Protein AF-E5Y1U3-F1 (afdb_monomer)

Sequence (150 aa):
MNKLLQAVAAKTYQLCRTYPGGIRAMFAGMRERHGLSESSVYADLNPNNGQSTLRVWELVRVMEATGEHGPLRELANWFGYSLASAADEEPDAPTLEAEALQDYPPLVAFHEGCKLYRQGKITLAQLDELKDRAFKEVRETFCRTVKGDE

Foldseek 3Di:
DPPLLLVLLQVLQVLQQVAVVGVVVVLVVCCVVPVDDSVLLCLQSPSPNPPNPVDPVVSVSSCVRRVDCVSVQSVQVVVVHHDDDPVRDDQPDPDPVLSVCVVQVLVNQLVVLVVCVVVVNDDPVVSVVSVVSSVVVVVVVVVCVVVVVD

Structure (mmCIF, N/CA/C/O backbone):
data_AF-E5Y1U3-F1
#
_entry.id   AF-E5Y1U3-F1
#
loop_
_atom_site.group_PDB
_atom_site.id
_atom_site.type_symbol
_atom_site.label_atom_id
_atom_site.label_alt_id
_atom_site.label_comp_id
_atom_site.label_asym_id
_atom_site.label_entity_id
_atom_site.label_seq_id
_atom_site.pdbx_PDB_ins_code
_atom_site.Cartn_x
_atom_site.Cartn_y
_atom_site.Cartn_z
_atom_site.occupancy
_atom_site.B_iso_or_equiv
_atom_site.auth_seq_id
_atom_site.auth_comp_id
_atom_site.auth_asym_id
_atom_site.auth_atom_id
_atom_site.pdbx_PDB_model_num
ATOM 1 N N . MET A 1 1 ? 26.039 4.851 -9.940 1.00 53.12 1 MET A N 1
ATOM 2 C CA . MET A 1 1 ? 24.702 4.630 -10.530 1.00 53.12 1 MET A CA 1
ATOM 3 C C . MET A 1 1 ? 23.968 3.601 -9.683 1.00 53.12 1 MET A C 1
ATOM 5 O O . MET A 1 1 ? 24.611 2.653 -9.245 1.00 53.12 1 MET A O 1
ATOM 9 N N . ASN A 1 2 ? 22.685 3.810 -9.374 1.00 72.06 2 ASN A N 1
ATOM 10 C CA . ASN A 1 2 ? 21.914 2.864 -8.563 1.00 72.06 2 ASN A CA 1
ATOM 11 C C . ASN A 1 2 ? 21.749 1.548 -9.349 1.00 72.06 2 ASN A C 1
ATOM 13 O O . ASN A 1 2 ? 21.170 1.560 -10.435 1.00 72.06 2 ASN A O 1
ATOM 17 N N . LYS A 1 3 ? 22.278 0.433 -8.822 1.00 74.69 3 LYS A N 1
ATOM 18 C CA . LYS A 1 3 ? 22.233 -0.893 -9.470 1.00 74.69 3 LYS A CA 1
ATOM 19 C C . LYS A 1 3 ? 20.801 -1.326 -9.811 1.00 74.69 3 LYS A C 1
ATOM 21 O O . LYS A 1 3 ? 20.599 -1.984 -10.826 1.00 74.69 3 LYS A O 1
ATOM 26 N N . LEU A 1 4 ? 19.820 -0.892 -9.015 1.00 72.81 4 LEU A N 1
ATOM 27 C CA . LEU A 1 4 ? 18.399 -1.124 -9.269 1.00 72.81 4 LEU A CA 1
ATOM 28 C C . LEU A 1 4 ? 17.936 -0.471 -10.576 1.00 72.81 4 LEU A C 1
ATOM 30 O O . LEU A 1 4 ? 17.355 -1.139 -11.423 1.00 72.81 4 LEU A O 1
ATOM 34 N N . LEU A 1 5 ? 18.234 0.817 -10.776 1.00 71.38 5 LEU A N 1
ATOM 35 C CA . LEU A 1 5 ? 17.814 1.543 -11.982 1.00 71.38 5 LEU A CA 1
ATOM 36 C C . LEU A 1 5 ? 18.418 0.927 -13.249 1.00 71.38 5 LEU A C 1
ATOM 38 O O . LEU A 1 5 ? 17.738 0.832 -14.263 1.00 71.38 5 LEU A O 1
ATOM 42 N N . GLN A 1 6 ? 19.659 0.436 -13.177 1.00 74.56 6 GLN A N 1
ATOM 43 C CA . GLN A 1 6 ? 20.291 -0.278 -14.291 1.00 74.56 6 GLN A CA 1
ATOM 44 C C . GLN A 1 6 ? 19.600 -1.608 -14.596 1.00 74.56 6 GLN A C 1
ATOM 46 O O . GLN A 1 6 ? 19.361 -1.913 -15.763 1.00 74.56 6 GLN A O 1
ATOM 51 N N . ALA A 1 7 ? 19.270 -2.395 -13.567 1.00 75.50 7 ALA A N 1
ATOM 52 C CA . ALA A 1 7 ? 18.578 -3.672 -13.732 1.00 75.50 7 ALA A CA 1
ATOM 53 C C . ALA A 1 7 ? 17.176 -3.477 -14.333 1.00 75.50 7 ALA A C 1
ATOM 55 O O . ALA A 1 7 ? 16.795 -4.171 -15.279 1.00 75.50 7 ALA A O 1
ATOM 56 N N . VAL A 1 8 ? 16.444 -2.477 -13.839 1.00 75.19 8 VAL A N 1
ATOM 57 C CA . VAL A 1 8 ? 15.105 -2.122 -14.319 1.00 75.19 8 VAL A CA 1
ATOM 58 C C . VAL A 1 8 ? 15.158 -1.597 -15.757 1.00 75.19 8 VAL A C 1
ATOM 60 O O . VAL A 1 8 ? 14.406 -2.080 -16.606 1.00 75.19 8 VAL A O 1
ATOM 63 N N . ALA A 1 9 ? 16.082 -0.684 -16.077 1.00 75.12 9 ALA A N 1
ATOM 64 C CA . ALA A 1 9 ? 16.275 -0.187 -17.440 1.00 75.12 9 ALA A CA 1
ATOM 65 C C . ALA A 1 9 ? 16.657 -1.318 -18.409 1.00 75.12 9 ALA A C 1
ATOM 67 O O . ALA A 1 9 ? 16.085 -1.422 -19.491 1.00 75.12 9 ALA A O 1
ATOM 68 N N . ALA A 1 10 ? 17.549 -2.229 -18.002 1.00 77.06 10 ALA A N 1
ATOM 69 C CA . ALA A 1 10 ? 17.970 -3.358 -18.829 1.00 77.06 10 ALA A CA 1
ATOM 70 C C . ALA A 1 10 ? 16.808 -4.303 -19.168 1.00 77.06 10 ALA A C 1
ATOM 72 O O . ALA A 1 10 ? 16.645 -4.680 -20.330 1.00 77.06 10 ALA A O 1
ATOM 73 N N . LYS A 1 11 ? 15.970 -4.652 -18.182 1.00 76.56 11 LYS A N 1
ATOM 74 C CA . LYS A 1 11 ? 14.775 -5.485 -18.403 1.00 76.56 11 LYS A CA 1
ATOM 75 C C . LYS A 1 11 ? 13.748 -4.782 -19.283 1.00 76.56 11 LYS A C 1
ATOM 77 O O . LYS A 1 11 ? 13.217 -5.384 -20.212 1.00 76.56 11 LYS A O 1
ATOM 82 N N . THR A 1 12 ? 13.521 -3.495 -19.043 1.00 75.44 12 THR A N 1
ATOM 83 C CA . THR A 1 12 ? 12.603 -2.673 -19.844 1.00 75.44 12 THR A CA 1
ATOM 84 C C . THR A 1 12 ? 13.060 -2.597 -21.304 1.00 75.44 12 THR A C 1
ATOM 86 O O . THR A 1 12 ? 12.268 -2.795 -22.226 1.00 75.44 12 THR A O 1
ATOM 89 N N . TYR A 1 13 ? 14.360 -2.403 -21.531 1.00 78.06 13 TYR A N 1
ATOM 90 C CA . TYR A 1 13 ? 14.958 -2.406 -22.863 1.00 78.06 13 TYR A CA 1
ATOM 91 C C . TYR A 1 13 ? 14.836 -3.769 -23.556 1.00 78.06 13 TYR A C 1
ATOM 93 O O . TYR A 1 13 ? 14.533 -3.831 -24.747 1.00 78.06 13 TYR A O 1
ATOM 101 N N . GLN A 1 14 ? 15.036 -4.873 -22.826 1.00 79.06 14 GLN A N 1
ATOM 102 C CA . GLN A 1 14 ? 14.841 -6.226 -23.358 1.00 79.06 14 GLN A CA 1
ATOM 103 C C . GLN A 1 14 ? 13.393 -6.467 -23.801 1.00 79.06 14 GLN A C 1
ATOM 105 O O . GLN A 1 14 ? 13.190 -6.982 -24.899 1.00 79.06 14 GLN A O 1
ATOM 110 N N . LEU A 1 15 ? 12.405 -6.029 -23.017 1.00 77.88 15 LEU A N 1
ATOM 111 C CA . LEU A 1 15 ? 10.988 -6.129 -23.382 1.00 77.88 15 LEU A CA 1
ATOM 112 C C . LEU A 1 15 ? 10.638 -5.315 -24.628 1.00 77.88 15 LEU A C 1
ATOM 114 O O . LEU A 1 15 ? 9.888 -5.767 -25.486 1.00 77.88 15 LEU A O 1
ATOM 118 N N . CYS A 1 16 ? 11.245 -4.143 -24.810 1.00 75.94 16 CYS A N 1
ATOM 119 C CA . CYS A 1 16 ? 11.027 -3.377 -26.037 1.00 75.94 16 CYS A CA 1
ATOM 120 C C . CYS A 1 16 ? 11.484 -4.142 -27.295 1.00 75.94 16 CYS A C 1
ATOM 122 O O . CYS A 1 16 ? 10.975 -3.895 -28.386 1.00 75.94 16 CYS A O 1
ATOM 124 N N . ARG A 1 17 ? 12.426 -5.091 -27.170 1.00 78.38 17 ARG A N 1
ATOM 125 C CA . ARG A 1 17 ? 12.886 -5.926 -28.294 1.00 78.38 17 ARG A CA 1
ATOM 126 C C . ARG A 1 17 ? 11.926 -7.068 -28.627 1.00 78.38 17 ARG A C 1
ATOM 128 O O . ARG A 1 17 ? 11.990 -7.553 -29.752 1.00 78.38 17 ARG A O 1
ATOM 135 N N . THR A 1 18 ? 11.073 -7.490 -27.693 1.00 77.81 18 THR A N 1
ATOM 136 C CA . THR A 1 18 ? 10.080 -8.555 -27.916 1.00 77.81 18 THR A CA 1
ATOM 137 C C . THR A 1 18 ? 8.768 -8.029 -28.501 1.00 77.81 18 THR A C 1
ATOM 139 O O . THR A 1 18 ? 7.935 -8.824 -28.929 1.00 77.81 18 THR A O 1
ATOM 142 N N . TYR A 1 19 ? 8.595 -6.705 -28.576 1.00 77.25 19 TYR A N 1
ATOM 143 C CA . TYR A 1 19 ? 7.436 -6.068 -29.200 1.00 77.25 19 TYR A CA 1
ATOM 144 C C . TYR A 1 19 ? 7.289 -6.464 -30.687 1.00 77.25 19 TYR A C 1
ATOM 146 O O . TYR A 1 19 ? 8.301 -6.551 -31.394 1.00 77.25 19 TYR A O 1
ATOM 154 N N . PRO A 1 20 ? 6.063 -6.669 -31.212 1.00 70.25 20 PRO A N 1
ATOM 155 C CA . PRO A 1 20 ? 5.843 -6.926 -32.636 1.00 70.25 20 PRO A CA 1
ATOM 156 C C . PRO A 1 20 ? 6.420 -5.810 -33.5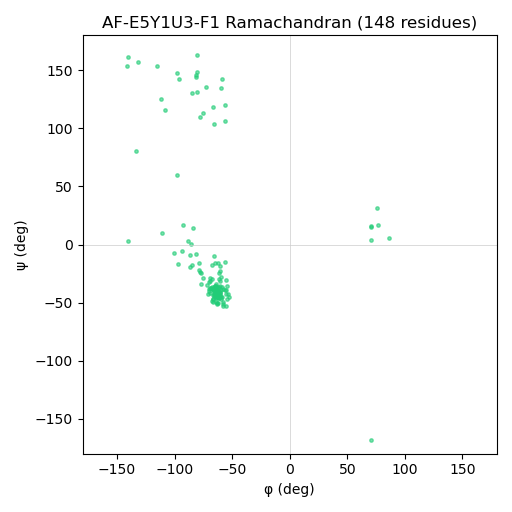24 1.00 70.25 20 PRO 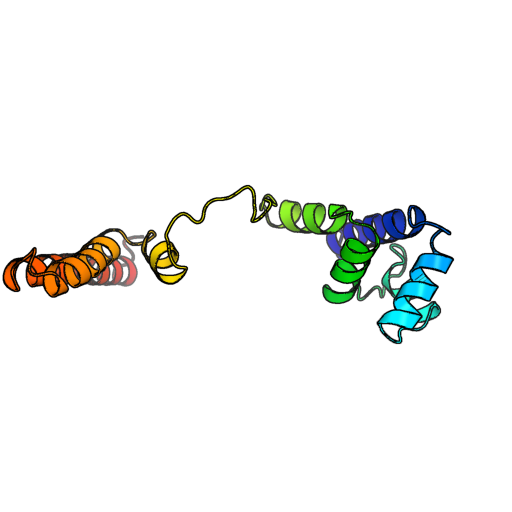A C 1
ATOM 158 O O . PRO A 1 20 ? 6.045 -4.648 -33.409 1.00 70.25 20 PRO A O 1
ATOM 161 N N . GLY A 1 21 ? 7.357 -6.150 -34.416 1.00 77.75 21 GLY A N 1
ATOM 162 C CA . GLY A 1 21 ? 8.111 -5.161 -35.210 1.00 77.75 21 GLY A CA 1
ATOM 163 C C . GLY A 1 21 ? 9.368 -4.609 -34.515 1.00 77.75 21 GLY A C 1
ATOM 164 O O . GLY A 1 21 ? 10.050 -3.731 -35.050 1.00 77.75 21 GLY A O 1
ATOM 165 N N . GLY A 1 22 ? 9.708 -5.151 -33.346 1.00 78.94 22 GLY A N 1
ATOM 166 C CA . GLY A 1 22 ? 10.915 -4.856 -32.588 1.00 78.94 22 GLY A CA 1
ATOM 167 C C . GLY A 1 22 ? 10.928 -3.465 -31.959 1.00 78.94 22 GLY A C 1
ATOM 168 O O . GLY A 1 22 ? 9.939 -2.732 -31.930 1.00 78.94 22 GLY A O 1
ATOM 169 N N . ILE A 1 23 ? 12.110 -3.078 -31.481 1.00 77.19 23 ILE A N 1
ATOM 170 C CA . ILE A 1 23 ? 12.295 -1.865 -30.678 1.00 77.19 23 ILE A CA 1
ATOM 171 C C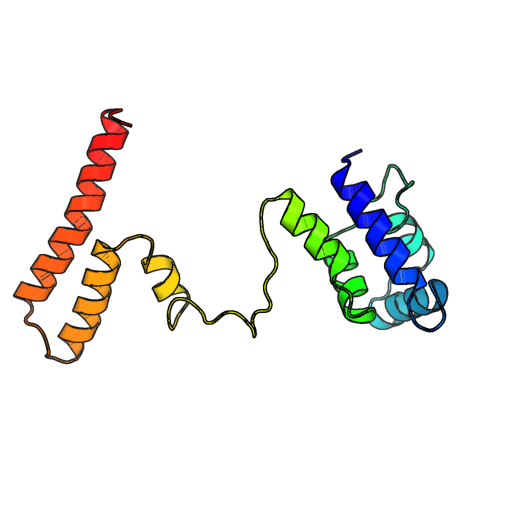 . ILE A 1 23 ? 11.900 -0.572 -31.410 1.00 77.19 23 ILE A C 1
ATOM 173 O O . ILE A 1 23 ? 11.384 0.353 -30.793 1.00 77.19 23 ILE A O 1
ATOM 177 N N . ARG A 1 24 ? 12.060 -0.520 -32.739 1.00 78.94 24 ARG A N 1
ATOM 178 C CA . ARG A 1 24 ? 11.653 0.643 -33.545 1.00 78.94 24 ARG A CA 1
ATOM 179 C C . ARG A 1 24 ? 10.136 0.792 -33.636 1.00 78.94 24 ARG A C 1
ATOM 181 O O . ARG A 1 24 ? 9.641 1.910 -33.558 1.00 78.94 24 ARG A O 1
ATOM 188 N N . ALA A 1 25 ? 9.402 -0.313 -33.775 1.00 79.62 25 ALA A N 1
ATOM 189 C CA . ALA A 1 25 ? 7.940 -0.281 -33.775 1.00 79.62 25 ALA A CA 1
ATOM 190 C C . ALA A 1 25 ? 7.400 0.139 -32.401 1.00 79.62 25 ALA A C 1
ATOM 192 O O . ALA A 1 25 ? 6.481 0.950 -32.321 1.00 79.62 25 ALA A O 1
ATOM 193 N N . MET A 1 26 ? 8.045 -0.324 -31.327 1.00 79.75 26 MET A N 1
ATOM 194 C CA . MET A 1 26 ? 7.741 0.114 -29.967 1.00 79.75 26 MET A CA 1
ATOM 195 C C . MET A 1 26 ? 7.943 1.628 -29.802 1.00 79.75 26 MET A C 1
ATOM 197 O O . MET A 1 26 ? 7.066 2.326 -29.297 1.00 79.75 26 MET A O 1
ATOM 201 N N . PHE A 1 27 ? 9.071 2.161 -30.277 1.00 79.50 27 PHE A N 1
ATOM 202 C CA . PHE A 1 27 ? 9.353 3.598 -30.209 1.00 79.50 27 PHE A CA 1
ATOM 203 C C . PHE A 1 27 ? 8.386 4.427 -31.057 1.00 79.50 27 PHE A C 1
ATOM 205 O O . PHE A 1 27 ? 7.946 5.489 -30.618 1.00 79.50 27 PHE A O 1
ATOM 212 N N . ALA A 1 28 ? 7.997 3.929 -32.233 1.00 76.25 28 ALA A N 1
ATOM 213 C CA . ALA A 1 28 ? 6.967 4.555 -33.054 1.00 76.25 28 ALA A CA 1
ATOM 214 C C . ALA A 1 28 ? 5.614 4.604 -32.324 1.00 76.25 28 ALA A C 1
ATOM 216 O O . ALA A 1 28 ? 4.994 5.665 -32.271 1.00 76.25 28 ALA A O 1
ATOM 217 N N . GLY A 1 29 ? 5.204 3.506 -31.680 1.00 75.50 29 GLY A N 1
ATOM 218 C CA . GLY A 1 29 ? 3.980 3.455 -30.878 1.00 75.50 29 GLY A CA 1
ATOM 219 C C . GLY A 1 29 ? 4.016 4.393 -29.667 1.00 75.50 29 GLY A C 1
ATOM 220 O O . GLY A 1 29 ? 3.030 5.069 -29.374 1.00 75.50 29 GLY A O 1
ATOM 221 N N . MET A 1 30 ? 5.165 4.511 -28.993 1.00 74.88 30 MET A N 1
ATOM 222 C CA . MET A 1 30 ? 5.348 5.482 -27.908 1.00 74.88 30 MET A CA 1
ATOM 223 C C . MET A 1 30 ? 5.272 6.928 -28.394 1.00 74.88 30 MET A C 1
ATOM 225 O O . MET A 1 30 ? 4.683 7.777 -27.722 1.00 74.88 30 MET A O 1
ATOM 229 N N . ARG A 1 31 ? 5.856 7.219 -29.560 1.00 76.12 31 ARG A N 1
ATOM 230 C CA . ARG A 1 31 ? 5.763 8.537 -30.187 1.00 76.12 31 ARG A CA 1
ATOM 231 C C . ARG A 1 31 ? 4.319 8.879 -30.535 1.00 76.12 31 ARG A C 1
ATOM 233 O O . ARG A 1 31 ? 3.878 9.983 -30.239 1.00 76.12 31 ARG A O 1
ATOM 240 N N . GLU A 1 32 ? 3.592 7.948 -31.140 1.00 73.94 32 GLU A N 1
ATOM 241 C CA . GLU A 1 32 ? 2.208 8.153 -31.571 1.00 73.94 32 GLU A CA 1
ATOM 242 C C . GLU A 1 32 ? 1.257 8.348 -30.385 1.00 73.94 32 GLU A C 1
ATOM 244 O O . GLU A 1 32 ? 0.479 9.298 -30.363 1.00 73.94 32 GLU A O 1
ATOM 249 N N . ARG A 1 33 ? 1.357 7.496 -29.360 1.00 71.06 33 ARG A N 1
ATOM 250 C CA . ARG A 1 33 ? 0.461 7.553 -28.194 1.00 71.06 33 ARG A CA 1
ATOM 251 C C . ARG A 1 33 ? 0.806 8.663 -27.212 1.00 71.06 33 ARG A C 1
ATOM 253 O O . ARG A 1 33 ? -0.050 9.064 -26.424 1.00 71.06 33 ARG A O 1
ATOM 260 N N . HIS A 1 34 ? 2.059 9.118 -27.193 1.00 68.69 34 HIS A N 1
ATOM 261 C CA . HIS A 1 34 ? 2.545 9.945 -26.093 1.00 68.69 34 HIS A CA 1
ATOM 262 C C . HIS A 1 34 ? 3.467 11.108 -26.472 1.00 68.69 34 HIS A C 1
ATOM 264 O O . HIS A 1 34 ? 3.958 11.793 -25.5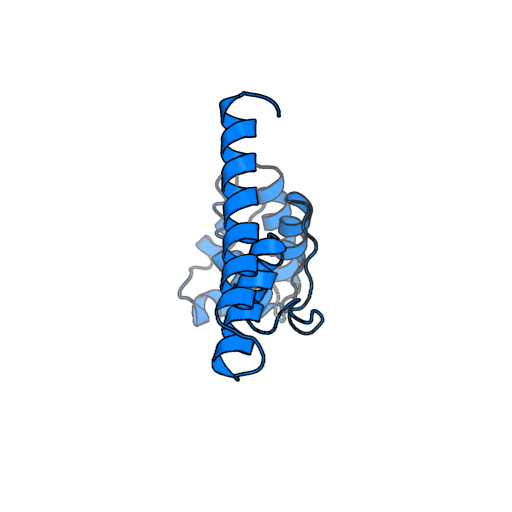75 1.00 68.69 34 HIS A O 1
ATOM 270 N N . GLY A 1 35 ? 3.725 11.340 -27.759 1.00 71.31 35 GLY A N 1
ATOM 271 C CA . GLY A 1 35 ? 4.490 12.495 -28.237 1.00 71.31 35 GLY A CA 1
ATOM 272 C C . GLY A 1 35 ? 5.987 12.470 -27.912 1.00 71.31 35 GLY A C 1
ATOM 273 O O . GLY A 1 35 ? 6.644 13.504 -28.005 1.00 71.31 35 GLY A O 1
ATOM 274 N N . LEU A 1 36 ? 6.543 11.319 -27.521 1.00 71.56 36 LEU A N 1
ATOM 275 C CA . LEU A 1 36 ? 7.964 11.186 -27.195 1.00 71.56 36 LEU A CA 1
ATOM 276 C C . LEU A 1 36 ? 8.828 11.025 -28.450 1.00 71.56 36 LEU A C 1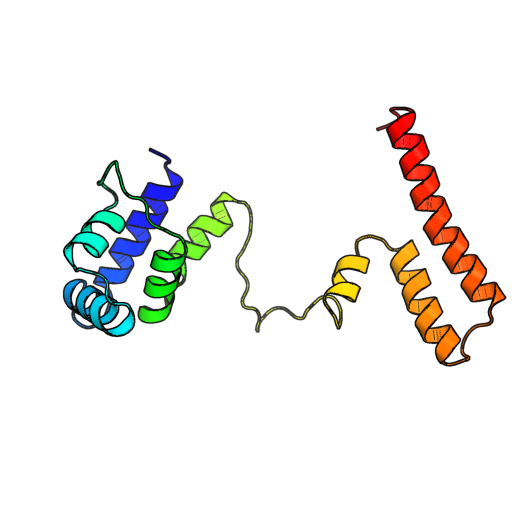
ATOM 278 O O . LEU A 1 36 ? 8.436 10.374 -29.417 1.00 71.56 36 LEU A O 1
ATOM 282 N N . SER A 1 37 ? 10.029 11.606 -28.427 1.00 74.50 37 SER A N 1
ATOM 283 C CA . SER A 1 37 ? 11.000 11.431 -29.510 1.00 74.50 37 SER A CA 1
ATOM 284 C C . SER A 1 37 ? 11.755 10.106 -29.364 1.00 74.50 37 SER A C 1
ATOM 286 O O . SER A 1 37 ? 12.044 9.668 -28.251 1.00 74.50 37 SER A O 1
ATOM 288 N N . GLU A 1 38 ? 12.109 9.479 -30.487 1.00 72.12 38 GLU A N 1
ATOM 289 C CA . GLU A 1 38 ? 12.828 8.197 -30.502 1.00 72.12 38 GLU A CA 1
ATOM 290 C C . GLU A 1 38 ? 14.183 8.275 -29.776 1.00 72.12 38 GLU A C 1
ATOM 292 O O . GLU A 1 38 ? 14.565 7.349 -29.063 1.00 72.12 38 GLU A O 1
ATOM 297 N N . SER A 1 39 ? 14.887 9.406 -29.895 1.00 74.50 39 SER A N 1
ATOM 298 C CA . SER A 1 39 ? 16.165 9.634 -29.216 1.00 74.50 39 SER A CA 1
ATOM 299 C C . SER A 1 39 ? 16.011 9.757 -27.701 1.00 74.50 39 SER A C 1
ATOM 301 O O . SER A 1 39 ? 16.857 9.238 -26.976 1.00 74.50 39 SER A O 1
ATOM 303 N N . SER A 1 40 ? 14.935 10.390 -27.220 1.00 71.81 40 SER A N 1
ATOM 304 C CA . SER A 1 40 ? 14.615 10.453 -25.787 1.00 71.81 40 SER A CA 1
ATOM 305 C C . SER A 1 40 ? 14.351 9.056 -25.236 1.00 71.81 40 SER A C 1
ATOM 307 O O . SER A 1 40 ? 15.013 8.633 -24.297 1.00 71.81 40 SER A O 1
ATOM 309 N N . VAL A 1 41 ? 13.475 8.293 -25.897 1.00 71.25 41 VAL A N 1
ATOM 310 C CA . VAL A 1 41 ? 13.134 6.929 -25.471 1.00 71.25 41 VAL A CA 1
ATOM 311 C C . VAL A 1 41 ? 14.370 6.023 -25.464 1.00 71.25 41 VAL A C 1
ATOM 313 O O . VAL A 1 41 ? 14.576 5.263 -24.521 1.00 71.25 41 VAL A O 1
ATOM 316 N N . TYR A 1 42 ? 15.238 6.119 -26.475 1.00 74.81 42 TYR A N 1
ATOM 317 C CA . TYR A 1 42 ? 16.484 5.354 -26.499 1.00 74.81 42 TYR A CA 1
ATOM 318 C C . TYR A 1 42 ? 17.443 5.759 -25.371 1.00 74.81 42 TYR A C 1
ATOM 320 O O . TYR A 1 42 ? 18.065 4.892 -24.762 1.00 74.81 42 T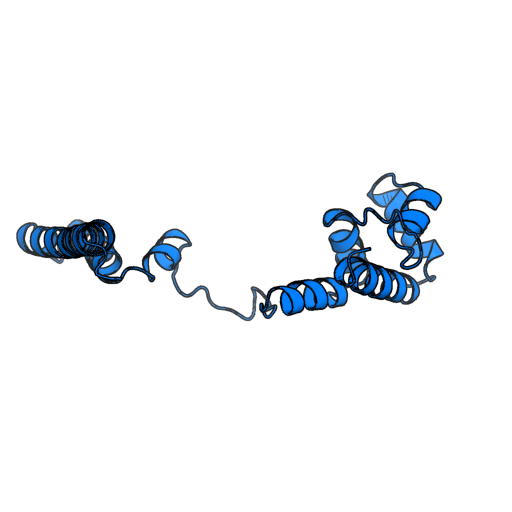YR A O 1
ATOM 328 N N . ALA A 1 43 ? 17.576 7.057 -25.085 1.00 73.62 43 ALA A N 1
ATOM 329 C CA . ALA A 1 43 ? 18.447 7.553 -24.023 1.00 73.62 43 ALA A CA 1
ATOM 330 C C . ALA A 1 43 ? 17.965 7.127 -22.630 1.00 73.62 43 ALA A C 1
ATOM 332 O O . ALA A 1 43 ? 18.798 6.741 -21.806 1.00 73.62 43 ALA A O 1
ATOM 333 N N . ASP A 1 44 ? 16.651 7.161 -22.401 1.00 70.00 44 ASP A N 1
ATOM 334 C CA . ASP A 1 44 ? 16.026 6.800 -21.130 1.00 70.00 44 ASP A CA 1
ATOM 335 C C . ASP A 1 44 ? 16.097 5.289 -20.889 1.00 70.00 44 ASP A C 1
ATOM 337 O O . ASP A 1 44 ? 16.459 4.851 -19.801 1.00 70.00 44 ASP A O 1
ATOM 341 N N . LEU A 1 45 ? 15.831 4.475 -21.917 1.00 70.12 45 LEU A N 1
ATOM 342 C CA . LEU A 1 45 ? 15.833 3.012 -21.808 1.00 70.12 45 LEU A CA 1
ATOM 343 C C . LEU A 1 45 ? 17.229 2.377 -21.895 1.00 70.12 45 LEU A C 1
ATOM 345 O O . LEU A 1 45 ? 17.355 1.169 -21.705 1.00 70.12 45 LEU A O 1
ATOM 349 N N . ASN A 1 46 ? 18.283 3.131 -22.212 1.00 72.00 46 ASN A N 1
ATOM 350 C CA . ASN A 1 46 ? 19.624 2.568 -22.355 1.00 72.00 46 ASN A CA 1
ATOM 351 C C . ASN A 1 46 ? 20.244 2.255 -20.976 1.00 72.00 46 ASN A C 1
ATOM 353 O O . ASN A 1 46 ? 20.631 3.180 -20.258 1.00 72.00 46 ASN A O 1
ATOM 357 N N . PRO A 1 47 ? 20.467 0.971 -20.625 1.00 64.31 47 PRO A N 1
ATOM 358 C CA . PRO A 1 47 ? 21.002 0.588 -19.313 1.00 64.31 47 PRO A CA 1
ATOM 359 C C . PRO A 1 47 ? 22.456 1.032 -19.082 1.00 64.31 47 PRO A C 1
ATOM 361 O O . PRO A 1 47 ? 22.925 1.070 -17.943 1.00 64.31 47 PRO A O 1
ATOM 364 N N . ASN A 1 48 ? 23.172 1.372 -20.158 1.00 68.38 48 ASN A N 1
ATOM 365 C CA . ASN A 1 48 ? 24.550 1.859 -20.118 1.00 68.38 48 ASN A CA 1
ATOM 366 C C . ASN A 1 48 ? 24.635 3.390 -20.088 1.00 68.38 48 ASN A C 1
ATOM 368 O O . ASN A 1 48 ? 25.731 3.937 -19.969 1.00 68.38 48 ASN A O 1
ATOM 372 N N . ASN A 1 49 ? 23.506 4.094 -20.209 1.00 66.44 49 ASN A N 1
ATOM 373 C CA . ASN A 1 49 ? 23.495 5.541 -20.108 1.00 66.44 49 ASN A CA 1
ATOM 374 C C . ASN A 1 49 ? 23.574 5.952 -18.630 1.00 66.44 49 ASN A C 1
ATOM 376 O O . ASN A 1 49 ? 22.622 5.792 -17.872 1.00 66.44 49 ASN A O 1
ATOM 380 N N . GLY A 1 50 ? 24.721 6.512 -18.231 1.00 54.94 50 GLY A N 1
ATOM 381 C CA . GLY A 1 50 ? 24.998 7.031 -16.884 1.00 54.94 50 GLY A CA 1
ATOM 382 C C . GLY A 1 50 ? 24.013 8.093 -16.377 1.00 54.94 50 GLY A C 1
ATOM 383 O O . GLY A 1 50 ? 24.000 8.396 -15.185 1.00 54.94 50 GLY A O 1
ATOM 384 N N . GLN A 1 51 ? 23.221 8.661 -17.289 1.00 57.38 51 GLN A N 1
ATOM 385 C CA . GLN A 1 51 ? 22.243 9.719 -17.051 1.00 57.38 51 GLN A CA 1
ATOM 386 C C . GLN A 1 51 ? 20.790 9.243 -17.200 1.00 57.38 51 GLN A C 1
ATOM 388 O O . GLN A 1 51 ? 19.896 10.080 -17.214 1.00 57.38 51 GLN A O 1
ATOM 393 N N . SER A 1 52 ? 20.540 7.932 -17.326 1.00 57.28 52 SER A N 1
ATOM 394 C CA . SER A 1 52 ? 19.186 7.381 -17.476 1.00 57.28 52 SER A CA 1
ATOM 395 C C . SER A 1 52 ? 18.293 7.823 -16.307 1.00 57.28 52 SER A C 1
ATOM 397 O O . SER A 1 52 ? 18.399 7.306 -15.189 1.00 57.28 52 SER A O 1
ATOM 399 N N . THR A 1 53 ? 17.382 8.755 -16.579 1.00 59.41 53 THR A N 1
ATOM 400 C CA . THR A 1 53 ? 16.279 9.140 -15.697 1.00 59.41 53 THR A CA 1
ATOM 401 C C . THR A 1 53 ? 15.030 8.411 -16.147 1.00 59.41 53 THR A C 1
ATOM 403 O O . THR A 1 53 ? 14.056 9.034 -16.548 1.00 59.41 53 THR A O 1
ATOM 406 N N . LEU A 1 54 ? 15.076 7.084 -16.128 1.00 62.91 54 LEU A N 1
ATOM 407 C CA . LEU A 1 54 ? 13.936 6.266 -16.501 1.00 62.91 54 LEU A CA 1
ATOM 408 C C . LEU A 1 54 ? 12.824 6.501 -15.474 1.00 62.91 54 LEU A C 1
ATOM 410 O O . LEU A 1 54 ? 12.905 6.070 -14.320 1.00 62.91 54 LEU A O 1
ATOM 414 N N . ARG A 1 55 ? 11.823 7.285 -15.860 1.00 66.75 55 ARG A N 1
ATOM 415 C CA . ARG A 1 55 ? 10.745 7.690 -14.966 1.00 66.75 55 ARG A CA 1
ATOM 416 C C . ARG A 1 55 ? 9.728 6.556 -14.866 1.00 66.75 55 ARG A C 1
ATOM 418 O O . ARG A 1 55 ? 9.466 5.835 -15.824 1.00 66.75 55 ARG A O 1
ATOM 425 N N . VAL A 1 56 ? 9.081 6.438 -13.708 1.00 65.12 56 VAL A N 1
ATOM 426 C CA . VAL A 1 56 ? 8.108 5.364 -13.417 1.00 65.12 56 VAL A CA 1
ATOM 427 C C . VAL A 1 56 ? 6.983 5.282 -14.464 1.00 65.12 56 VAL A C 1
ATOM 429 O O . VAL A 1 56 ? 6.572 4.193 -14.845 1.00 65.12 56 VAL A O 1
ATOM 432 N N . TRP A 1 57 ? 6.524 6.414 -15.002 1.00 65.69 57 TRP A N 1
ATOM 433 C CA . TRP A 1 57 ? 5.494 6.433 -16.049 1.00 65.69 57 TRP A CA 1
ATOM 434 C C . TRP A 1 57 ? 5.982 5.881 -17.411 1.00 65.69 57 TRP A C 1
ATOM 436 O O . TRP A 1 57 ? 5.176 5.325 -18.151 1.00 65.69 57 TRP A O 1
ATOM 446 N N . GLU A 1 58 ? 7.276 5.977 -17.751 1.00 68.69 58 GLU A N 1
ATOM 447 C CA . GLU A 1 58 ? 7.854 5.376 -18.974 1.00 68.69 58 GLU A CA 1
ATOM 448 C C . GLU A 1 58 ? 7.894 3.844 -18.862 1.00 68.69 58 GLU A C 1
ATOM 450 O O . GLU A 1 58 ? 7.570 3.139 -19.818 1.00 68.69 58 GLU A O 1
ATOM 455 N N . LEU A 1 59 ? 8.198 3.336 -17.665 1.00 71.69 59 LEU A N 1
ATOM 456 C CA . LEU A 1 59 ? 8.109 1.919 -17.302 1.00 71.69 59 LEU A CA 1
ATOM 457 C C . LEU A 1 59 ? 6.707 1.357 -17.499 1.00 71.69 59 LEU A C 1
ATOM 459 O O . LEU A 1 59 ? 6.539 0.349 -18.182 1.00 71.69 59 LEU A O 1
ATOM 463 N N . VAL A 1 60 ? 5.706 2.018 -16.911 1.00 73.25 60 VAL A N 1
ATOM 464 C CA . VAL A 1 60 ? 4.303 1.581 -16.969 1.00 73.25 60 VAL A CA 1
ATOM 465 C C . VAL A 1 60 ? 3.847 1.421 -18.414 1.00 73.25 60 VAL A C 1
ATOM 467 O O . VAL A 1 60 ? 3.273 0.399 -18.765 1.00 73.25 60 VAL A O 1
ATOM 470 N N . ARG A 1 61 ? 4.214 2.355 -19.290 1.00 71.81 61 ARG A N 1
ATOM 471 C CA . ARG A 1 61 ? 3.837 2.316 -20.710 1.00 71.81 61 ARG A CA 1
ATOM 472 C C . ARG A 1 61 ? 4.481 1.186 -21.491 1.00 71.81 61 ARG A C 1
ATOM 474 O O . ARG A 1 61 ? 3.856 0.625 -22.388 1.00 71.81 61 ARG A O 1
ATOM 481 N N . VAL A 1 62 ? 5.736 0.854 -21.177 1.00 71.62 62 VAL A N 1
ATOM 482 C CA . VAL A 1 62 ? 6.388 -0.315 -21.779 1.00 71.62 62 VAL A CA 1
ATOM 483 C C . VAL A 1 62 ? 5.652 -1.581 -21.376 1.00 71.62 62 VAL A C 1
ATOM 485 O O . VAL A 1 62 ? 5.386 -2.428 -22.227 1.00 71.62 62 VAL A O 1
ATOM 488 N N . MET A 1 63 ? 5.292 -1.690 -20.099 1.00 78.19 63 MET A N 1
ATOM 489 C CA . MET A 1 63 ? 4.560 -2.840 -19.578 1.00 78.19 63 MET A CA 1
ATOM 490 C C . MET A 1 63 ? 3.152 -2.931 -20.184 1.00 78.19 63 MET A C 1
ATOM 492 O O . MET A 1 63 ? 2.775 -4.003 -20.638 1.00 78.19 63 MET A O 1
ATOM 496 N N . GLU A 1 64 ? 2.424 -1.818 -20.321 1.00 77.00 64 GLU A N 1
ATOM 497 C CA . GLU A 1 64 ? 1.110 -1.773 -20.988 1.00 77.00 64 GLU A CA 1
ATOM 498 C C . GLU A 1 64 ? 1.179 -2.214 -22.455 1.00 77.00 64 GLU A C 1
ATOM 500 O O . GLU A 1 64 ? 0.337 -2.973 -22.928 1.00 77.00 64 GLU A O 1
ATOM 505 N N . ALA A 1 65 ? 2.180 -1.740 -23.199 1.00 70.62 65 ALA A N 1
ATOM 506 C CA . ALA A 1 65 ? 2.310 -2.055 -24.618 1.00 70.62 65 ALA A CA 1
ATOM 507 C C . ALA A 1 65 ? 2.813 -3.484 -24.876 1.00 70.62 65 ALA A C 1
ATOM 509 O O . ALA A 1 65 ? 2.494 -4.054 -25.918 1.00 70.62 65 ALA A O 1
ATOM 510 N N . THR A 1 66 ? 3.601 -4.055 -23.960 1.00 73.56 66 THR A N 1
ATOM 511 C CA . THR A 1 66 ? 4.160 -5.413 -24.098 1.00 73.56 66 THR A CA 1
ATOM 512 C C . THR A 1 66 ? 3.349 -6.486 -23.374 1.00 73.56 66 THR A C 1
ATOM 514 O O . THR A 1 66 ? 3.537 -7.664 -23.659 1.00 73.56 66 THR A O 1
ATOM 517 N N . GLY A 1 67 ? 2.464 -6.102 -22.450 1.00 74.44 67 GLY A N 1
ATOM 518 C CA . GLY A 1 67 ? 1.763 -7.015 -21.543 1.00 74.44 67 GLY A CA 1
ATOM 519 C C . GLY A 1 67 ? 2.662 -7.644 -20.469 1.00 74.44 67 GLY A C 1
ATOM 520 O O . GLY A 1 67 ? 2.201 -8.480 -19.693 1.00 74.44 67 GLY A O 1
ATOM 521 N N . GLU A 1 68 ? 3.942 -7.263 -20.410 1.00 79.00 68 GLU A N 1
ATOM 522 C CA . GLU A 1 68 ? 4.949 -7.906 -19.570 1.00 79.00 68 GLU A CA 1
ATOM 523 C C . GLU A 1 68 ? 5.354 -7.038 -18.377 1.00 79.00 68 GLU A C 1
ATOM 525 O O . GLU A 1 68 ? 5.989 -5.995 -18.511 1.00 79.00 68 GLU A O 1
ATOM 530 N N . HIS A 1 69 ? 5.059 -7.530 -17.173 1.00 81.88 69 HIS A N 1
ATOM 531 C CA . HIS A 1 69 ? 5.258 -6.822 -15.900 1.00 81.88 69 HIS A CA 1
ATOM 532 C C . HIS A 1 69 ? 6.617 -7.119 -15.235 1.00 81.88 69 HIS A C 1
ATOM 534 O O . HIS A 1 69 ? 6.803 -6.908 -14.035 1.00 81.88 69 HIS A O 1
ATOM 540 N 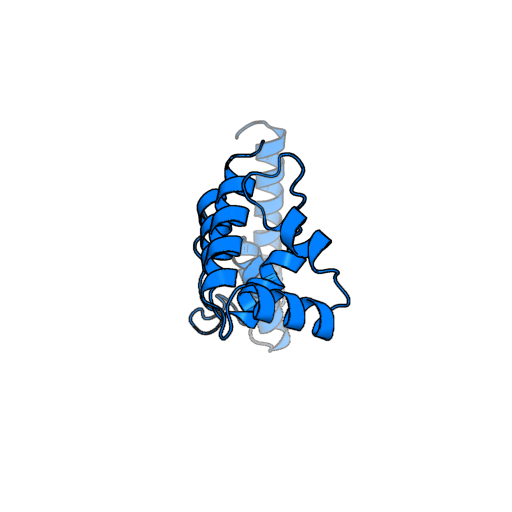N . GLY A 1 70 ? 7.579 -7.671 -15.983 1.00 79.88 70 GLY A N 1
ATOM 541 C CA . GLY A 1 70 ? 8.904 -8.052 -15.471 1.00 79.88 70 GLY A CA 1
ATOM 542 C C . GLY A 1 70 ? 9.665 -6.928 -14.740 1.00 79.88 70 GLY A C 1
ATOM 543 O O . GLY A 1 70 ? 10.231 -7.192 -13.679 1.00 79.88 70 GLY A O 1
ATOM 544 N N . PRO A 1 71 ? 9.668 -5.678 -15.242 1.00 78.12 71 PRO A N 1
ATOM 545 C CA . PRO A 1 71 ? 10.305 -4.559 -14.556 1.00 78.12 71 PRO A CA 1
ATOM 546 C C . PRO A 1 71 ? 9.637 -4.187 -13.227 1.00 78.12 71 PRO A C 1
ATOM 548 O O . PRO A 1 71 ? 10.335 -3.867 -12.267 1.00 78.12 71 PRO A O 1
ATOM 551 N N . LEU A 1 72 ? 8.304 -4.277 -13.143 1.00 81.12 72 LEU A N 1
ATOM 552 C CA . LEU A 1 72 ? 7.573 -4.050 -11.895 1.00 81.12 72 LEU A CA 1
ATOM 553 C C . LEU A 1 72 ? 7.906 -5.132 -10.860 1.00 81.12 72 LEU A C 1
ATOM 555 O O . LEU A 1 72 ? 8.081 -4.810 -9.690 1.00 81.12 72 LEU A O 1
ATOM 559 N N . ARG A 1 73 ? 8.059 -6.397 -11.287 1.00 82.00 73 ARG A N 1
ATOM 560 C CA . ARG A 1 73 ? 8.492 -7.497 -10.402 1.00 82.00 73 ARG A CA 1
ATOM 561 C C . ARG A 1 73 ? 9.884 -7.248 -9.824 1.00 82.00 73 ARG A C 1
ATOM 563 O O . ARG A 1 73 ? 10.108 -7.502 -8.647 1.00 82.00 73 ARG A O 1
ATOM 570 N N . GLU A 1 74 ? 10.806 -6.721 -10.628 1.00 81.56 74 GLU A N 1
ATOM 571 C CA . GLU A 1 74 ? 12.155 -6.374 -10.163 1.00 81.56 74 GLU A CA 1
ATOM 572 C C . GLU A 1 74 ? 12.127 -5.261 -9.105 1.00 81.56 74 GLU A C 1
ATOM 574 O O . GLU A 1 74 ? 12.828 -5.342 -8.098 1.00 81.56 74 GLU A O 1
ATOM 579 N N . LEU A 1 75 ? 11.283 -4.243 -9.314 1.00 80.50 75 LEU A N 1
ATOM 580 C CA . LEU A 1 75 ? 11.072 -3.165 -8.347 1.00 80.50 75 LEU A CA 1
ATOM 581 C C . LEU A 1 75 ? 10.453 -3.687 -7.048 1.00 80.50 75 LEU A C 1
ATOM 583 O O . LEU A 1 75 ? 10.979 -3.396 -5.978 1.00 80.50 75 LEU A O 1
ATOM 587 N N . ALA A 1 76 ? 9.380 -4.475 -7.136 1.00 81.50 76 ALA A N 1
ATOM 588 C CA . ALA A 1 76 ? 8.704 -5.043 -5.972 1.00 81.50 76 ALA A CA 1
ATOM 589 C C . ALA A 1 76 ? 9.663 -5.890 -5.123 1.00 81.50 76 ALA A C 1
ATOM 591 O O . ALA A 1 76 ? 9.820 -5.625 -3.932 1.00 81.50 76 ALA A O 1
ATOM 592 N N . ASN A 1 77 ? 10.406 -6.803 -5.761 1.00 82.94 77 ASN A N 1
ATOM 593 C CA . ASN A 1 77 ? 11.390 -7.652 -5.090 1.00 82.94 77 ASN A CA 1
ATOM 594 C C . ASN A 1 77 ? 12.465 -6.841 -4.357 1.00 82.94 77 ASN A C 1
ATOM 596 O O . ASN A 1 77 ? 12.880 -7.215 -3.262 1.00 82.94 77 ASN A O 1
ATOM 600 N N . TRP A 1 78 ? 12.919 -5.726 -4.936 1.00 80.00 78 TRP A N 1
ATOM 601 C CA . TRP A 1 78 ? 13.926 -4.875 -4.301 1.00 80.00 78 TRP A CA 1
ATOM 602 C C . TRP A 1 78 ? 13.435 -4.250 -2.992 1.00 80.00 78 TRP A C 1
ATOM 604 O O . TRP A 1 78 ? 14.213 -4.072 -2.057 1.00 80.00 78 TRP A O 1
ATOM 614 N N . PHE A 1 79 ? 12.146 -3.925 -2.920 1.00 79.00 79 PHE A N 1
ATOM 615 C CA . PHE A 1 79 ? 11.509 -3.394 -1.719 1.00 79.00 79 PHE A CA 1
ATOM 616 C C . PHE A 1 79 ? 10.964 -4.488 -0.786 1.00 79.00 79 PHE A C 1
ATOM 618 O O . PHE A 1 79 ? 10.376 -4.160 0.240 1.00 79.00 79 PHE A O 1
ATOM 625 N N . GLY A 1 80 ? 11.177 -5.770 -1.107 1.00 79.62 80 GLY A N 1
ATOM 626 C CA . GLY A 1 80 ? 10.679 -6.894 -0.312 1.00 79.62 80 GLY A CA 1
ATOM 627 C C . GLY A 1 80 ? 9.187 -7.183 -0.496 1.00 79.62 80 GLY A C 1
ATOM 628 O O . GLY A 1 80 ? 8.612 -7.896 0.320 1.00 79.62 80 GLY A O 1
ATOM 629 N N . TYR A 1 81 ? 8.564 -6.658 -1.552 1.00 81.06 81 TYR A N 1
ATOM 630 C CA . TYR A 1 81 ? 7.165 -6.915 -1.892 1.00 81.06 81 TYR A CA 1
ATOM 631 C C . TYR A 1 81 ? 7.038 -7.999 -2.967 1.00 81.06 81 TYR A C 1
ATOM 633 O O . TYR A 1 81 ? 7.855 -8.085 -3.887 1.00 81.06 81 TYR A O 1
ATOM 641 N N . SER A 1 82 ? 5.964 -8.783 -2.900 1.00 80.75 82 SER A N 1
ATOM 642 C CA . SER A 1 82 ? 5.482 -9.604 -4.012 1.00 80.75 82 SER A CA 1
ATOM 643 C C . SER A 1 82 ? 4.386 -8.859 -4.766 1.00 80.75 82 SER A C 1
ATOM 645 O O . SER A 1 82 ? 3.561 -8.185 -4.160 1.00 80.75 82 SER A O 1
ATOM 647 N N . LEU A 1 83 ? 4.359 -8.986 -6.093 1.00 80.31 83 LEU A N 1
ATOM 648 C CA . LEU A 1 83 ? 3.213 -8.524 -6.872 1.00 80.31 83 LEU A CA 1
ATOM 649 C C . LEU A 1 83 ? 2.148 -9.612 -6.912 1.00 80.31 83 LEU A C 1
ATOM 651 O O . LEU A 1 83 ? 2.451 -10.738 -7.312 1.00 80.31 83 LEU A O 1
ATOM 655 N N . ALA A 1 84 ? 0.919 -9.233 -6.596 1.00 78.62 84 ALA A N 1
ATOM 656 C CA . ALA A 1 84 ? -0.268 -10.032 -6.836 1.00 78.62 84 ALA A CA 1
ATOM 657 C C . ALA A 1 84 ? -1.180 -9.324 -7.844 1.00 78.62 84 ALA A C 1
ATOM 659 O O . ALA A 1 84 ? -1.133 -8.101 -8.014 1.00 78.62 84 ALA A O 1
ATOM 660 N N . SER A 1 85 ? -1.978 -10.106 -8.564 1.00 75.94 85 SER A N 1
ATOM 661 C CA . SER A 1 85 ? -3.053 -9.554 -9.379 1.00 75.94 85 SER A CA 1
ATOM 662 C C . SER A 1 85 ? -4.161 -9.075 -8.451 1.00 75.94 85 SER A C 1
ATOM 664 O O . SER A 1 85 ? -4.592 -9.823 -7.582 1.00 75.94 85 SER A O 1
ATOM 666 N N . ALA A 1 86 ? -4.705 -7.885 -8.700 1.00 68.62 86 ALA A N 1
ATOM 667 C CA . ALA A 1 86 ? -5.894 -7.418 -7.986 1.00 68.62 86 ALA A CA 1
ATOM 668 C C . ALA A 1 86 ? -7.130 -8.312 -8.223 1.00 68.62 86 ALA A C 1
ATOM 670 O O . ALA A 1 86 ? -8.112 -8.197 -7.505 1.00 68.62 86 ALA A O 1
ATOM 671 N N . ALA A 1 87 ? -7.107 -9.174 -9.248 1.00 73.25 87 ALA A N 1
ATOM 672 C CA . ALA A 1 87 ? -8.152 -10.172 -9.477 1.00 73.25 87 ALA A CA 1
ATOM 673 C C . ALA A 1 87 ? -7.944 -11.467 -8.671 1.00 73.25 87 ALA A C 1
ATOM 675 O O . ALA A 1 87 ? -8.888 -12.240 -8.536 1.00 73.25 87 ALA A O 1
ATOM 676 N N . ASP A 1 88 ? -6.725 -11.702 -8.176 1.00 73.31 88 ASP A N 1
ATOM 677 C CA . ASP A 1 88 ? -6.355 -12.907 -7.425 1.00 73.31 88 ASP A CA 1
ATOM 678 C C . ASP A 1 88 ? -6.336 -12.658 -5.906 1.00 73.31 88 ASP A C 1
ATOM 680 O O . ASP A 1 88 ? -6.199 -13.608 -5.138 1.00 73.31 88 ASP A O 1
ATOM 684 N N . GLU A 1 89 ? -6.490 -11.404 -5.473 1.00 68.50 89 GLU A N 1
ATOM 685 C CA . GLU A 1 89 ? -6.629 -11.036 -4.065 1.00 68.50 89 GLU A CA 1
ATOM 686 C C . GLU A 1 89 ? -8.037 -10.519 -3.784 1.00 68.50 89 GLU A C 1
ATOM 688 O O . GLU A 1 89 ? -8.530 -9.591 -4.429 1.00 68.50 89 GLU A O 1
ATOM 693 N N . GLU A 1 90 ? -8.694 -11.137 -2.805 1.00 68.31 90 GLU A N 1
ATOM 694 C CA . GLU A 1 90 ? -9.877 -10.550 -2.195 1.00 68.31 90 GLU A CA 1
ATOM 695 C C . GLU A 1 90 ? -9.406 -9.512 -1.175 1.00 68.31 90 GLU A C 1
ATOM 697 O O . GLU A 1 90 ? -8.528 -9.825 -0.371 1.00 68.31 90 GLU A O 1
ATOM 702 N N . PRO A 1 91 ? -9.955 -8.286 -1.192 1.00 66.31 91 PRO A N 1
ATOM 703 C CA . PRO A 1 91 ? -9.613 -7.305 -0.178 1.00 66.31 91 PRO A CA 1
ATOM 704 C C . PRO A 1 91 ? -9.990 -7.862 1.196 1.00 66.31 91 PRO A C 1
ATOM 706 O O . PRO A 1 91 ? -11.100 -8.373 1.379 1.00 66.31 91 PRO A O 1
ATOM 709 N N . ASP A 1 92 ? -9.088 -7.724 2.168 1.00 72.44 92 ASP A N 1
ATOM 710 C CA . ASP A 1 92 ? -9.283 -8.273 3.514 1.00 72.44 92 ASP A CA 1
ATOM 711 C C . ASP A 1 92 ? -10.531 -7.686 4.203 1.00 72.44 92 ASP A C 1
ATOM 713 O O . ASP A 1 92 ? -11.070 -8.270 5.150 1.00 72.44 92 ASP A O 1
ATOM 717 N N . ALA A 1 93 ? -11.036 -6.542 3.719 1.00 71.75 93 ALA A N 1
ATOM 718 C CA . ALA A 1 93 ? -12.303 -5.955 4.131 1.00 71.75 93 ALA A CA 1
ATOM 719 C C . ALA A 1 93 ? -13.109 -5.346 2.960 1.00 71.75 93 ALA A C 1
ATOM 721 O O . ALA A 1 93 ? -12.553 -4.972 1.932 1.00 71.75 93 ALA A O 1
ATOM 722 N N . PRO A 1 94 ? -14.432 -5.123 3.120 1.00 76.69 94 PRO A N 1
ATOM 723 C CA . PRO A 1 94 ? -15.284 -4.569 2.059 1.00 76.69 94 PRO A CA 1
ATOM 724 C C . PRO A 1 94 ? -14.967 -3.124 1.634 1.00 76.69 94 PRO A C 1
ATOM 726 O O . PRO A 1 94 ? -15.492 -2.667 0.619 1.00 76.69 94 PRO A O 1
ATOM 729 N N . THR A 1 95 ? -14.195 -2.373 2.430 1.00 76.44 95 THR A N 1
ATOM 730 C CA . THR A 1 95 ? -13.743 -1.011 2.101 1.00 76.44 95 THR A CA 1
ATOM 731 C C . THR A 1 95 ? -12.304 -0.804 2.566 1.00 76.44 95 THR A C 1
ATOM 733 O O . THR A 1 95 ? -11.891 -1.403 3.558 1.00 76.44 95 THR A O 1
ATOM 736 N N . LEU A 1 96 ? -11.578 0.103 1.906 1.00 66.19 96 LEU A N 1
ATOM 737 C CA . LEU A 1 96 ? -10.210 0.483 2.277 1.00 66.19 96 LEU A CA 1
ATOM 738 C C . LEU A 1 96 ? -10.129 0.973 3.731 1.00 66.19 96 LEU A C 1
ATOM 740 O O . LEU A 1 96 ? -9.194 0.653 4.454 1.00 66.19 96 LEU A O 1
ATOM 744 N N . GLU A 1 97 ? -11.127 1.735 4.191 1.00 65.88 97 GLU A N 1
ATOM 745 C CA . GLU A 1 97 ? -11.189 2.174 5.586 1.00 65.88 97 GLU A CA 1
ATOM 746 C C . GLU A 1 97 ? -11.375 0.995 6.540 1.00 65.88 97 GLU A C 1
ATOM 748 O O . GLU A 1 97 ? -10.850 1.028 7.645 1.00 65.88 97 GLU A O 1
ATOM 753 N N . ALA A 1 98 ? -12.128 -0.033 6.146 1.00 68.25 98 ALA A N 1
ATOM 754 C CA . ALA A 1 98 ? -12.312 -1.219 6.969 1.00 68.25 98 ALA A CA 1
ATOM 755 C C . ALA A 1 98 ? -11.037 -2.071 7.028 1.00 68.25 98 ALA A C 1
ATOM 757 O O . ALA A 1 98 ? -10.757 -2.618 8.086 1.00 68.25 98 ALA A O 1
ATOM 758 N N . GLU A 1 99 ? -10.266 -2.124 5.943 1.00 71.75 99 GLU A N 1
ATOM 759 C CA . GLU A 1 99 ? -8.962 -2.790 5.858 1.00 71.75 99 GLU A CA 1
ATOM 760 C C . GLU A 1 99 ? -7.922 -2.064 6.722 1.00 71.75 99 GLU A C 1
ATOM 762 O O . GLU A 1 99 ? -7.336 -2.662 7.615 1.00 71.75 99 GLU A O 1
ATOM 767 N N . ALA A 1 100 ? -7.818 -0.737 6.594 1.00 66.31 100 ALA A N 1
ATOM 768 C CA . ALA A 1 100 ? -6.941 0.090 7.428 1.00 66.31 100 ALA A CA 1
ATOM 769 C C . ALA A 1 100 ? -7.279 0.027 8.930 1.00 66.31 100 ALA A C 1
ATOM 771 O O . ALA A 1 100 ? -6.442 0.329 9.779 1.00 66.31 100 ALA A O 1
ATOM 772 N N . LEU A 1 101 ? -8.520 -0.328 9.275 1.00 69.88 101 LEU A N 1
ATOM 773 C CA . LEU A 1 101 ? -8.923 -0.529 10.662 1.00 69.88 101 LEU A CA 1
ATOM 774 C C . LEU A 1 101 ? -8.455 -1.881 11.218 1.00 69.88 101 LEU A C 1
ATOM 776 O O . LEU A 1 101 ? -8.308 -1.972 12.434 1.00 69.88 101 LEU A O 1
ATOM 780 N N . GLN A 1 102 ? -8.198 -2.902 10.388 1.00 66.88 102 GLN A N 1
ATOM 781 C CA . GLN A 1 102 ? -7.844 -4.261 10.838 1.00 66.88 102 GLN A CA 1
ATOM 782 C C . GLN A 1 102 ? -6.556 -4.323 11.657 1.00 66.88 102 GLN A C 1
ATOM 784 O O . GLN A 1 102 ? -6.462 -5.135 12.579 1.00 66.88 102 GLN A O 1
ATOM 789 N N . ASP A 1 103 ? -5.621 -3.412 11.400 1.00 73.75 103 ASP A N 1
ATOM 790 C CA . ASP A 1 103 ? -4.375 -3.287 12.159 1.00 73.75 103 ASP A CA 1
ATOM 791 C C . ASP A 1 103 ? -4.596 -2.854 13.619 1.00 73.75 103 ASP A C 1
ATOM 793 O O . ASP A 1 103 ? -3.670 -2.889 14.432 1.00 73.75 103 ASP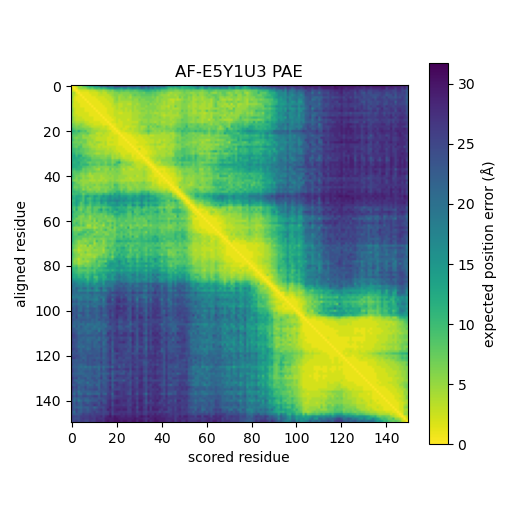 A O 1
ATOM 797 N N . TYR A 1 104 ? -5.820 -2.448 13.980 1.00 81.81 104 TYR A N 1
ATOM 798 C CA . TYR A 1 104 ? -6.143 -1.951 15.311 1.00 81.81 104 TYR A CA 1
ATOM 799 C C . TYR A 1 104 ? -7.441 -2.568 15.878 1.00 81.81 104 TYR A C 1
ATOM 801 O O . TYR A 1 104 ? -8.510 -1.938 15.858 1.00 81.81 104 TYR A O 1
ATOM 809 N N . PRO A 1 105 ? -7.377 -3.805 16.426 1.00 83.19 105 PRO A N 1
ATOM 810 C CA . PRO A 1 105 ? -8.558 -4.612 16.749 1.00 83.19 105 PRO A CA 1
ATOM 811 C C . PRO A 1 105 ? -9.592 -3.934 17.667 1.00 83.19 105 PRO A C 1
ATOM 813 O O . PRO A 1 105 ? -10.794 -4.069 17.412 1.00 83.19 105 PRO A O 1
ATOM 816 N N . PRO A 1 106 ? -9.211 -3.161 18.705 1.00 87.25 106 PRO A N 1
ATOM 817 C CA . PRO A 1 106 ? -10.199 -2.470 19.539 1.00 87.25 106 PRO A CA 1
ATOM 818 C C . PRO A 1 106 ? -10.955 -1.350 18.820 1.00 87.25 106 PRO A C 1
ATOM 820 O O . PRO A 1 106 ? -12.129 -1.118 19.120 1.00 87.25 106 PRO A O 1
ATOM 823 N N . LEU A 1 107 ? -10.342 -0.696 17.830 1.00 86.06 107 LEU A N 1
ATOM 824 C CA . LEU A 1 107 ? -11.026 0.293 16.997 1.00 86.06 107 LEU A CA 1
ATOM 825 C C . LEU A 1 107 ? -11.932 -0.363 15.952 1.00 86.06 107 LEU A C 1
ATOM 827 O O . LEU A 1 107 ? -13.021 0.163 15.714 1.00 86.06 107 LEU A O 1
ATOM 831 N N . VAL A 1 108 ? -11.555 -1.529 15.408 1.00 85.75 108 VAL A N 1
ATOM 832 C CA . VAL A 1 108 ? -12.466 -2.364 14.597 1.00 85.75 108 VAL A CA 1
ATOM 833 C C . VAL A 1 108 ? -13.721 -2.685 15.397 1.00 85.75 108 VAL A C 1
ATOM 835 O O . VAL A 1 108 ? -14.830 -2.385 14.954 1.00 85.75 108 VAL A O 1
ATOM 838 N N . ALA A 1 109 ? -13.554 -3.215 16.612 1.00 89.50 109 ALA A N 1
ATOM 839 C CA . ALA A 1 109 ? -14.668 -3.602 17.471 1.00 89.50 109 ALA A CA 1
ATOM 840 C C . ALA A 1 109 ? -15.588 -2.409 17.794 1.00 89.50 109 ALA A C 1
ATOM 842 O O . ALA A 1 109 ? -16.814 -2.544 17.792 1.00 89.50 109 ALA A O 1
ATOM 843 N N . PHE A 1 110 ? -15.025 -1.218 18.021 1.00 92.31 110 PHE A N 1
ATOM 844 C CA . PHE A 1 110 ? -15.808 0.006 18.201 1.00 92.31 110 PHE A CA 1
ATOM 845 C C . PHE A 1 110 ? -16.554 0.440 16.930 1.00 92.31 110 PHE A C 1
ATOM 847 O O . PHE A 1 110 ? -17.736 0.796 16.994 1.00 92.31 110 PHE A O 1
ATOM 854 N N . HIS A 1 111 ? -15.904 0.382 15.768 1.00 90.44 111 HIS A N 1
ATOM 855 C CA . HIS A 1 111 ? -16.518 0.719 14.486 1.00 90.44 111 HIS A CA 1
ATOM 856 C C . HIS A 1 111 ? -17.671 -0.236 14.127 1.00 90.44 111 HIS A C 1
ATOM 858 O O . HIS A 1 111 ? -18.753 0.206 13.723 1.00 90.44 111 HIS A O 1
ATOM 864 N N . GLU A 1 112 ? -17.485 -1.541 14.322 1.00 90.31 112 GLU A N 1
ATOM 865 C CA . GLU A 1 112 ? -18.542 -2.547 14.179 1.00 90.31 112 GLU A CA 1
ATOM 866 C C . GLU A 1 112 ? -19.671 -2.324 15.186 1.00 90.31 112 GLU A C 1
ATOM 868 O O . GLU A 1 112 ? -20.846 -2.333 14.810 1.00 90.31 112 GLU A O 1
ATOM 873 N N . GLY A 1 113 ? -19.330 -2.007 16.438 1.00 93.94 113 GLY A N 1
ATOM 874 C CA . GLY A 1 113 ? -20.286 -1.590 17.459 1.00 93.94 113 GLY A CA 1
ATOM 875 C C . GLY A 1 113 ? -21.163 -0.425 17.000 1.00 93.94 113 GLY A C 1
ATOM 876 O O . GLY A 1 113 ? -22.384 -0.482 17.135 1.00 93.94 113 GLY A O 1
ATOM 877 N N . CYS A 1 114 ? -20.584 0.604 16.374 1.00 94.12 114 CYS A N 1
ATOM 878 C CA . CYS A 1 114 ? -21.349 1.730 15.831 1.00 94.12 114 CYS A CA 1
ATOM 879 C C . CYS A 1 114 ? -22.360 1.281 14.763 1.00 94.12 114 CYS A C 1
ATOM 881 O O . CYS A 1 114 ? -23.495 1.768 14.740 1.00 94.12 114 CYS A O 1
ATOM 883 N N . LYS A 1 115 ? -21.974 0.349 13.878 1.00 94.19 115 LYS A N 1
ATOM 884 C CA . LYS A 1 115 ? -22.878 -0.228 12.866 1.00 94.19 115 LYS A CA 1
ATOM 885 C C . LYS A 1 115 ? -24.015 -1.009 13.529 1.00 94.19 115 LYS A C 1
ATOM 887 O O . LYS A 1 115 ? -25.174 -0.811 13.167 1.00 94.19 115 LYS A O 1
ATOM 892 N N . LEU A 1 116 ? -23.706 -1.843 14.523 1.00 94.75 116 LEU A N 1
ATOM 893 C CA . LEU A 1 116 ? -24.693 -2.622 15.276 1.00 94.75 116 LEU A CA 1
ATOM 894 C C . LEU A 1 116 ? -25.657 -1.730 16.071 1.00 94.75 116 LEU A C 1
ATOM 896 O O . LEU A 1 116 ? -26.856 -2.002 16.095 1.00 94.75 116 LEU A O 1
ATOM 900 N N . TYR A 1 117 ? -25.167 -0.637 16.658 1.00 96.75 117 TYR A N 1
ATOM 901 C CA . TYR A 1 117 ? -25.990 0.332 17.384 1.00 96.75 117 TYR A CA 1
ATOM 902 C C . TYR A 1 117 ? -26.988 1.032 16.457 1.00 96.75 117 TYR A C 1
ATOM 904 O O . TYR A 1 117 ? -28.174 1.095 16.767 1.00 96.75 117 TYR A O 1
ATOM 912 N N . ARG A 1 118 ? -26.549 1.474 15.266 1.00 95.44 118 ARG A N 1
ATOM 913 C CA . ARG A 1 118 ? -27.454 2.045 14.245 1.00 95.44 118 ARG A CA 1
ATOM 914 C C . ARG A 1 118 ? -28.531 1.057 13.790 1.00 95.44 118 ARG A C 1
ATOM 916 O O . ARG A 1 118 ? -29.607 1.478 13.386 1.00 95.44 118 ARG A O 1
ATOM 923 N N . GLN A 1 119 ? -28.241 -0.241 13.857 1.00 95.94 119 GLN A N 1
ATOM 924 C CA . GLN A 1 119 ? -29.186 -1.321 13.557 1.00 95.94 119 GLN A CA 1
ATOM 925 C C . GLN A 1 119 ? -30.057 -1.716 14.766 1.00 95.94 119 GLN A C 1
ATOM 927 O O . GLN A 1 119 ? -30.859 -2.638 14.647 1.00 95.94 119 GLN A O 1
ATOM 932 N N . GLY A 1 120 ? -29.892 -1.073 15.929 1.00 95.50 120 GLY A N 1
ATOM 933 C CA . GLY A 1 120 ? -30.617 -1.395 17.162 1.00 95.50 120 GLY A CA 1
ATOM 934 C C . GLY A 1 120 ? -30.217 -2.727 17.809 1.00 95.50 120 GLY A C 1
ATOM 935 O O . GLY A 1 120 ? -30.953 -3.240 18.645 1.00 95.50 120 GLY A O 1
ATOM 936 N N . LYS A 1 121 ? -29.075 -3.311 17.421 1.00 96.69 121 LYS A N 1
ATOM 937 C CA . LYS A 1 121 ? -28.613 -4.632 17.888 1.00 96.69 121 LYS A CA 1
ATOM 938 C C . LYS A 1 121 ? -27.823 -4.587 19.194 1.00 96.69 121 LYS A C 1
ATOM 940 O O . LYS A 1 121 ? -27.678 -5.616 19.845 1.00 96.69 121 LYS A O 1
ATOM 945 N N . ILE A 1 122 ? -27.304 -3.418 19.560 1.00 97.06 122 ILE A N 1
ATOM 946 C CA . ILE A 1 122 ? -26.641 -3.181 20.843 1.00 97.06 122 ILE A CA 1
ATOM 947 C C . ILE A 1 122 ? -27.185 -1.907 21.481 1.00 97.06 122 ILE A C 1
ATOM 949 O O . ILE A 1 122 ? -27.703 -1.020 20.803 1.00 97.06 122 ILE A O 1
ATOM 953 N N . THR A 1 123 ? -27.045 -1.818 22.795 1.00 97.31 123 THR A N 1
ATOM 954 C CA . THR A 1 123 ? -27.387 -0.635 23.586 1.00 97.31 123 THR A CA 1
ATOM 955 C C . THR A 1 123 ? -26.285 0.423 23.523 1.00 97.31 123 THR A C 1
ATOM 957 O O . THR A 1 123 ? -25.135 0.131 23.189 1.00 97.31 123 THR A O 1
ATOM 960 N N . LEU A 1 124 ? -26.619 1.661 23.905 1.00 96.12 124 LEU A N 1
ATOM 961 C CA . LEU A 1 124 ? -25.630 2.735 24.022 1.00 96.12 124 LEU A CA 1
ATOM 962 C C . LEU A 1 124 ? -24.538 2.400 25.053 1.00 96.12 124 LEU A C 1
ATOM 964 O O . LEU A 1 124 ? -23.381 2.707 24.811 1.00 96.12 124 LEU A O 1
ATOM 968 N N . ALA A 1 125 ? -24.881 1.722 26.154 1.00 96.88 125 ALA A N 1
ATOM 969 C CA . ALA A 1 125 ? -23.912 1.301 27.170 1.00 96.88 125 ALA A CA 1
ATOM 970 C C . ALA A 1 125 ? -22.882 0.304 26.611 1.00 96.88 125 ALA A C 1
ATOM 972 O O . ALA A 1 125 ? -21.686 0.464 26.820 1.00 96.88 125 ALA A O 1
ATOM 973 N N . GLN A 1 126 ? -23.334 -0.676 25.823 1.00 95.44 126 GLN A N 1
ATOM 974 C CA . GLN A 1 126 ? -22.438 -1.622 25.146 1.00 95.44 126 GLN A CA 1
ATOM 975 C C . GLN A 1 126 ? -21.542 -0.929 24.110 1.00 95.44 126 GLN A C 1
ATOM 977 O O . GLN A 1 126 ? -20.383 -1.307 23.941 1.00 95.44 126 GLN A O 1
ATOM 982 N N . LEU A 1 127 ? -22.060 0.092 23.419 1.00 96.50 127 LEU A N 1
ATOM 983 C CA . LEU A 1 127 ? -21.246 0.915 22.525 1.00 96.50 127 LEU A CA 1
ATOM 984 C C . LEU A 1 127 ? -20.197 1.728 23.302 1.00 96.50 127 LEU A C 1
ATOM 986 O O . LEU A 1 127 ? -19.063 1.857 22.842 1.00 96.50 127 LEU A O 1
ATOM 990 N N . ASP A 1 128 ? -20.555 2.243 24.479 1.00 96.69 128 ASP A N 1
ATOM 991 C CA . ASP A 1 128 ? -19.661 3.027 25.334 1.00 96.69 128 ASP A CA 1
ATOM 992 C C . ASP A 1 128 ? -18.493 2.184 25.872 1.00 96.69 128 ASP A C 1
ATOM 994 O O . ASP A 1 128 ? -17.346 2.621 25.846 1.00 96.69 128 ASP A O 1
ATOM 998 N N . GLU A 1 129 ? -18.739 0.921 26.228 1.00 95.94 129 GLU A N 1
ATOM 999 C CA . GLU A 1 129 ? -17.681 -0.027 26.611 1.00 95.94 129 GLU A CA 1
ATOM 1000 C C . GLU A 1 129 ? -16.701 -0.334 25.466 1.00 95.94 129 GLU A C 1
ATOM 1002 O O . GLU A 1 129 ? -15.509 -0.563 25.693 1.00 95.94 129 GLU A O 1
ATOM 1007 N N . LEU A 1 130 ? -17.188 -0.387 24.222 1.00 94.75 130 LEU A N 1
ATOM 1008 C CA . LEU A 1 130 ? -16.332 -0.564 23.044 1.00 94.75 130 LEU A CA 1
ATOM 1009 C C . LEU A 1 130 ? -15.479 0.684 22.794 1.00 94.75 130 LEU A C 1
ATOM 1011 O O . LEU A 1 130 ? -14.282 0.568 22.533 1.00 94.75 130 LEU A O 1
ATOM 1015 N N . LYS A 1 131 ? -16.083 1.868 22.940 1.00 94.94 131 LYS A N 1
ATOM 1016 C CA . LYS A 1 131 ? -15.396 3.161 22.866 1.00 94.94 131 LYS A CA 1
ATOM 1017 C C . LYS A 1 131 ? -14.273 3.230 23.906 1.00 94.94 131 LYS A C 1
ATOM 1019 O O . LYS A 1 131 ? -13.128 3.502 23.554 1.00 94.94 131 LYS A O 1
ATOM 1024 N N . ASP A 1 132 ? -14.570 2.926 25.167 1.00 94.88 132 ASP A N 1
ATOM 1025 C CA . ASP A 1 132 ? -13.595 2.990 26.259 1.00 94.88 132 ASP A CA 1
ATOM 1026 C C . ASP A 1 132 ? -12.425 2.016 26.059 1.00 94.88 132 ASP A C 1
ATOM 1028 O O . ASP A 1 132 ? -11.276 2.371 26.332 1.00 94.88 132 ASP A O 1
ATOM 1032 N N . ARG A 1 133 ? -12.682 0.815 25.522 1.00 91.12 133 ARG A N 1
ATOM 1033 C CA . ARG A 1 133 ? -11.622 -0.142 25.166 1.00 91.12 133 ARG A CA 1
ATOM 1034 C C . ARG A 1 133 ? -10.686 0.392 24.086 1.00 91.12 133 ARG A C 1
ATOM 1036 O O . ARG A 1 133 ? -9.475 0.297 24.264 1.00 91.12 133 ARG A O 1
ATOM 1043 N N . ALA A 1 134 ? -11.227 0.989 23.024 1.00 90.38 134 ALA A N 1
ATOM 1044 C CA . ALA A 1 134 ? -10.414 1.591 21.968 1.00 90.38 134 ALA A CA 1
ATOM 1045 C C . ALA A 1 134 ? -9.533 2.733 22.512 1.00 90.38 134 ALA A C 1
ATOM 1047 O O . ALA A 1 134 ? -8.330 2.767 22.273 1.00 90.38 134 ALA A O 1
ATOM 1048 N N . PHE A 1 135 ? -10.094 3.639 23.321 1.00 91.31 135 PHE A N 1
ATOM 1049 C CA . PHE A 1 135 ? -9.318 4.748 23.894 1.00 91.31 135 PHE A CA 1
ATOM 1050 C C . PHE A 1 135 ? -8.295 4.308 24.943 1.00 91.31 135 PHE A C 1
ATOM 1052 O O . PHE A 1 135 ? -7.246 4.945 25.081 1.00 91.31 135 PHE A O 1
ATOM 1059 N N . LYS A 1 136 ? -8.576 3.237 25.693 1.00 90.62 136 LYS A N 1
ATOM 1060 C CA . LYS A 1 136 ? -7.646 2.702 26.689 1.00 90.62 136 LYS A CA 1
ATOM 1061 C C . LYS A 1 136 ? -6.324 2.292 26.046 1.00 90.62 136 LYS A C 1
ATOM 1063 O O . LYS A 1 136 ? -5.273 2.658 26.563 1.00 90.62 136 LYS A O 1
ATOM 1068 N N . GLU A 1 137 ? -6.367 1.595 24.919 1.00 84.81 137 GLU A N 1
ATOM 1069 C CA . GLU A 1 137 ? -5.159 1.119 24.247 1.00 84.81 137 GLU A CA 1
ATOM 1070 C C . GLU A 1 137 ? -4.341 2.268 23.630 1.00 84.81 137 GLU A C 1
ATOM 1072 O O . GLU A 1 137 ? -3.113 2.274 23.755 1.00 84.81 137 GLU A O 1
ATOM 1077 N N . VAL A 1 138 ? -4.990 3.301 23.072 1.00 85.88 138 VAL A N 1
ATOM 1078 C CA . VAL A 1 138 ? -4.299 4.537 22.647 1.00 85.88 138 VAL A CA 1
ATOM 1079 C C . VAL A 1 138 ? -3.580 5.179 23.836 1.00 85.88 138 VAL A C 1
ATOM 1081 O O . VAL A 1 138 ? -2.411 5.561 23.740 1.00 85.88 138 VAL A O 1
ATOM 1084 N N . ARG A 1 139 ? -4.256 5.264 24.990 1.00 88.19 139 ARG A N 1
ATOM 1085 C CA . ARG A 1 139 ? -3.688 5.850 26.210 1.00 88.19 139 ARG A CA 1
ATOM 1086 C C . ARG A 1 139 ? -2.507 5.041 26.741 1.00 88.19 139 ARG A C 1
ATOM 1088 O O . ARG A 1 139 ? -1.503 5.622 27.141 1.00 88.19 139 ARG A O 1
ATOM 1095 N N . GLU A 1 140 ? -2.620 3.718 26.765 1.00 85.75 140 GLU A N 1
ATOM 1096 C CA . GLU A 1 140 ? -1.559 2.822 27.234 1.00 85.75 140 GLU A CA 1
ATOM 1097 C C . GLU A 1 140 ? -0.340 2.852 26.315 1.00 85.75 140 GLU A C 1
ATOM 1099 O O . GLU A 1 140 ? 0.788 2.874 26.802 1.00 85.75 140 GLU A O 1
ATOM 1104 N N . THR A 1 141 ? -0.553 2.917 25.003 1.00 83.19 141 THR A N 1
ATOM 1105 C CA . THR A 1 141 ? 0.524 3.074 24.018 1.00 83.19 141 THR A CA 1
ATOM 1106 C C . THR A 1 141 ? 1.249 4.399 24.217 1.00 83.19 141 THR A C 1
ATOM 1108 O O . THR A 1 141 ? 2.455 4.397 24.432 1.00 83.19 141 THR A O 1
ATOM 1111 N N . PHE A 1 142 ? 0.517 5.516 24.316 1.00 83.38 142 PHE A N 1
ATOM 1112 C CA . PHE A 1 142 ? 1.113 6.816 24.640 1.00 83.38 142 PHE A CA 1
ATOM 1113 C C . PHE A 1 142 ? 1.937 6.770 25.934 1.00 83.38 142 PHE A C 1
ATOM 1115 O O . PHE A 1 142 ? 3.070 7.245 25.969 1.00 83.38 142 PHE A O 1
ATOM 1122 N N . CYS A 1 143 ? 1.397 6.176 27.003 1.00 86.19 143 CYS A N 1
ATOM 1123 C CA . CYS A 1 143 ? 2.122 6.057 28.263 1.00 86.19 143 CYS A CA 1
ATOM 1124 C C . CYS A 1 143 ? 3.404 5.223 28.141 1.00 86.19 143 CYS A C 1
ATOM 1126 O O . CYS A 1 143 ? 4.395 5.612 28.749 1.00 86.19 143 CYS A O 1
ATOM 1128 N N . ARG A 1 144 ? 3.395 4.110 27.397 1.00 80.50 144 ARG A N 1
ATOM 1129 C CA . ARG A 1 144 ? 4.580 3.257 27.194 1.00 80.50 144 ARG A CA 1
ATOM 1130 C C . ARG A 1 144 ? 5.659 3.974 26.388 1.00 80.50 144 ARG A C 1
ATOM 1132 O O . ARG A 1 144 ? 6.789 4.080 26.859 1.00 80.50 144 ARG A O 1
ATOM 1139 N N . THR A 1 145 ? 5.291 4.562 25.251 1.00 81.25 145 THR A N 1
ATOM 1140 C CA . THR A 1 145 ? 6.229 5.286 24.381 1.00 81.25 145 THR A CA 1
ATOM 1141 C C . THR A 1 145 ? 6.831 6.507 25.086 1.00 81.25 145 THR A C 1
ATOM 1143 O O . THR A 1 145 ? 8.028 6.751 24.989 1.00 81.25 145 THR A O 1
ATOM 1146 N N . VAL A 1 146 ? 6.040 7.260 25.865 1.00 83.75 146 VAL A N 1
ATOM 1147 C CA . VAL A 1 146 ? 6.547 8.421 26.628 1.00 83.75 146 VAL A CA 1
ATOM 1148 C C . VAL A 1 146 ? 7.445 8.007 27.797 1.00 83.75 146 VAL A C 1
ATOM 1150 O O . VAL A 1 146 ? 8.369 8.741 28.144 1.00 83.75 146 VAL A O 1
ATOM 1153 N N . LYS A 1 147 ? 7.187 6.853 28.422 1.00 83.69 147 LYS A N 1
ATOM 1154 C CA . LYS A 1 147 ? 8.029 6.325 29.506 1.00 83.69 147 LYS A CA 1
ATOM 1155 C C . LYS A 1 147 ? 9.311 5.658 29.004 1.00 83.69 147 LYS A C 1
ATOM 1157 O O . LYS A 1 147 ? 10.233 5.507 29.800 1.00 83.69 147 LYS A O 1
ATOM 1162 N N . GLY A 1 148 ? 9.385 5.326 27.714 1.00 63.50 148 GLY A N 1
ATOM 1163 C CA . GLY A 1 148 ? 10.511 4.602 27.126 1.00 63.50 148 GLY A CA 1
ATOM 1164 C C . GLY A 1 148 ? 10.508 3.112 27.474 1.00 63.50 148 GLY A C 1
ATOM 1165 O O . GLY A 1 148 ? 11.575 2.524 27.601 1.00 63.50 148 GLY A O 1
ATOM 1166 N N . ASP A 1 149 ? 9.324 2.519 27.658 1.00 59.16 149 ASP A N 1
ATOM 1167 C CA . ASP A 1 149 ? 9.152 1.085 27.943 1.00 59.16 149 ASP A CA 1
ATOM 1168 C C . ASP A 1 149 ? 9.140 0.217 26.651 1.00 59.16 149 ASP 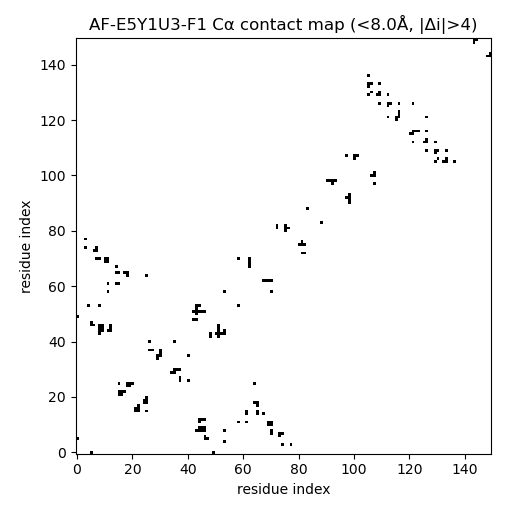A C 1
ATOM 1170 O O . ASP A 1 149 ? 8.715 -0.940 26.693 1.00 59.16 149 ASP A O 1
ATOM 1174 N N . GLU A 1 150 ? 9.568 0.776 25.508 1.00 53.56 150 GLU A N 1
ATOM 1175 C CA . GLU A 1 150 ? 9.731 0.121 24.190 1.00 53.56 150 GLU A CA 1
ATOM 1176 C C . GLU A 1 150 ? 11.216 -0.027 23.832 1.00 53.56 150 GLU A C 1
ATOM 1178 O O . GLU A 1 150 ? 11.625 -1.164 23.503 1.00 53.56 150 GLU A O 1
#

Organism: Bilophila wadsworthia (strain 3_1_6) (NCBI:txid563192)

Secondary structure (DSSP, 8-state):
--HHHHHHHHHHHHHHHHSTTHHHHHHHHHHHHH---HHHHHHHH-TT-TT----HHHHHHHHHHH---HHHHHHHHHTTPPP--TTT---SSSSHHHHHHHT-HHHHHHHHHHHHHHTTSS-HHHHHHHHHHHHHHHHHHHHHHHHT--

InterPro domains:
  IPR009679 Bacteriophage 186, CII-like [PF06892] (13-103)

Solvent-accessible surface area (backbone atoms only — not comparable to full-atom values): 8534 Å² total; per-residue (Å²): 130,64,68,63,59,36,54,38,23,40,48,48,42,54,50,35,52,70,32,84,77,24,48,66,41,44,39,50,51,44,24,72,77,66,72,48,54,61,68,56,53,50,46,32,34,32,50,83,42,93,78,45,71,65,47,73,71,62,54,51,52,52,24,68,76,60,72,50,59,64,45,58,49,54,53,30,51,75,74,73,42,84,85,75,53,79,89,79,50,78,69,96,33,101,38,72,71,54,39,70,30,62,86,38,61,48,50,39,52,27,54,52,36,53,55,37,38,78,70,67,75,46,52,71,67,62,40,49,56,30,46,51,52,30,52,48,53,56,51,52,49,53,53,35,62,76,71,65,78,117

pLDDT: mean 78.12, std 10.16, range [53.12, 97.31]

Mean predicted aligned error: 14.39 Å

Nearest PDB structures (foldseek):
  6vli-assembly1_D  TM=4.359E-01  e=1.201E-01  Eganvirus ev186
  6jps-assembly1_O  TM=2.439E-01  e=6.603E-01  Homo sapiens
  6jps-assembly1_V  TM=1.949E-01  e=1.066E+00  Homo sapiens
  7d7q-assembly1_B  TM=2.562E-01  e=5.269E+00  Salpingoeca rosetta

Radius of gyration: 25.07 Å; Cα contacts (8 Å, |Δi|>4): 119; chains: 1; bounding box: 56×25×65 Å